Protein AF-A0A1H2UMU9-F1 (afdb_monomer)

Sequence (58 aa):
MSFRDLVHEKIIPFMQENNLTDGTFKTSVGDSAVVKRDKHGFYNVKITTKEDVRLDSV

Solvent-accessible surface area (backbone atoms only — not comparable to full-atom values): 3540 Å² total; per-residue (Å²): 134,56,74,68,54,48,42,64,73,47,47,50,54,53,30,60,77,67,69,51,50,66,50,78,49,72,50,96,84,57,34,35,36,42,37,36,46,49,98,84,70,50,74,48,76,48,76,45,45,54,70,59,62,60,66,77,74,118

Radius of gy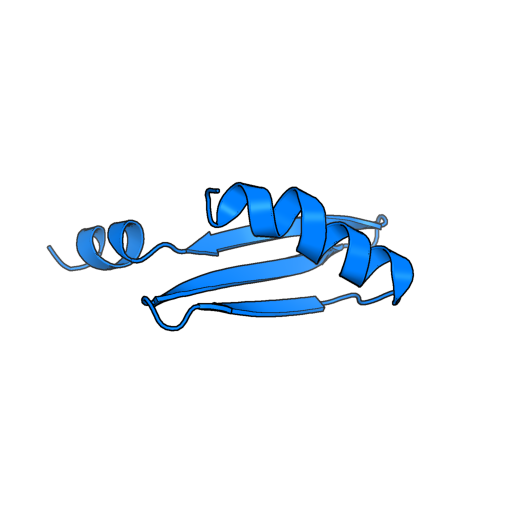ration: 12.43 Å; Cα contacts (8 Å, |Δi|>4): 65; chains: 1; bounding box: 40×21×30 Å

Nearest PDB structures (foldseek):
  1gut-assembly1_C  TM=5.482E-01  e=3.500E-01  Clostridium pasteurianum
  6jwp-assembly2_G  TM=5.739E-01  e=7.965E-01  Saccharomyces cerevisiae S288C
  4ui0-assembly1_A  TM=3.172E-01  e=1.164E+00  Homo sapiens
  7zjf-assembly1_A  TM=2.888E-01  e=1.597E+00  Homo sapiens
  5f3h-assembly1_I  TM=2.735E-01  e=1.408E+00  Homo sapiens

Secondary structure (DSSP, 8-state):
--HHHHIIIIIHHHHHHTT-SEEEEE-TTS-EEEEEE-TTS-EEEEEE-HHHHHHTT-

Mean predicted aligned error: 5.6 Å

pLDDT: mean 84.82, std 11.84, range [46.31, 94.19]

Structure (mmCIF, N/CA/C/O backbone):
data_AF-A0A1H2UMU9-F1
#
_entry.id   AF-A0A1H2UMU9-F1
#
loop_
_atom_site.group_PDB
_atom_site.id
_atom_site.type_symbol
_atom_site.label_atom_id
_atom_site.label_alt_id
_atom_site.label_comp_id
_atom_site.label_asym_id
_atom_site.label_entity_id
_atom_site.label_seq_id
_atom_site.pdbx_PDB_ins_code
_atom_site.Cartn_x
_atom_site.Cartn_y
_atom_site.Cartn_z
_atom_site.occupancy
_atom_site.B_iso_or_equiv
_atom_site.auth_seq_id
_atom_site.auth_comp_id
_atom_site.auth_asym_id
_atom_site.auth_atom_id
_atom_site.pdbx_PDB_model_num
ATOM 1 N N . MET A 1 1 ? -5.920 13.451 8.362 1.00 65.94 1 MET A N 1
ATOM 2 C CA . MET A 1 1 ? -5.286 12.754 7.225 1.00 65.94 1 MET A CA 1
ATOM 3 C C . MET A 1 1 ? -6.069 11.476 6.975 1.00 65.94 1 MET A C 1
ATOM 5 O O . MET A 1 1 ? -6.326 10.774 7.948 1.00 65.94 1 MET A O 1
ATOM 9 N N . SER A 1 2 ? -6.523 11.221 5.744 1.00 83.25 2 SER A N 1
ATOM 10 C CA . SER A 1 2 ? -7.254 9.988 5.413 1.00 83.25 2 SER A CA 1
ATOM 11 C C . SER A 1 2 ? -6.291 8.802 5.313 1.00 83.25 2 SER A C 1
ATOM 13 O O . SER A 1 2 ? -5.122 8.970 4.962 1.00 83.25 2 SER A O 1
ATOM 15 N N . PHE A 1 3 ? -6.776 7.586 5.587 1.00 84.19 3 PHE A N 1
ATOM 16 C CA . PHE A 1 3 ? -5.997 6.363 5.371 1.00 84.19 3 PHE A CA 1
ATOM 17 C C . PHE A 1 3 ? -5.548 6.228 3.906 1.00 84.19 3 PHE A C 1
ATOM 19 O O . PHE A 1 3 ? -4.437 5.782 3.632 1.00 84.19 3 PHE A O 1
ATOM 26 N N . ARG A 1 4 ? -6.370 6.702 2.963 1.00 85.25 4 ARG A N 1
ATOM 27 C CA . ARG A 1 4 ? -6.028 6.726 1.537 1.00 85.25 4 ARG A CA 1
ATOM 28 C C . ARG A 1 4 ? -4.840 7.638 1.236 1.00 85.25 4 ARG A C 1
ATOM 30 O O . ARG A 1 4 ? -3.945 7.227 0.500 1.00 85.25 4 ARG A O 1
ATOM 37 N N . ASP A 1 5 ? -4.803 8.819 1.851 1.00 89.31 5 ASP A N 1
ATOM 38 C CA . ASP A 1 5 ? -3.690 9.765 1.697 1.00 89.31 5 ASP A CA 1
ATOM 39 C C . ASP A 1 5 ? -2.407 9.165 2.271 1.00 89.31 5 ASP A C 1
ATOM 41 O O . ASP A 1 5 ? -1.361 9.205 1.636 1.00 89.31 5 ASP A O 1
ATOM 45 N N . LEU A 1 6 ? -2.491 8.508 3.433 1.00 89.06 6 LEU A N 1
ATOM 46 C CA . LEU A 1 6 ? -1.346 7.827 4.039 1.00 89.06 6 LEU A CA 1
ATOM 47 C C . LEU A 1 6 ? -0.778 6.735 3.120 1.00 89.06 6 LEU A C 1
ATOM 49 O O . LEU A 1 6 ? 0.441 6.620 2.975 1.00 89.06 6 LEU A O 1
ATOM 53 N N . VAL A 1 7 ? -1.642 5.962 2.457 1.00 89.62 7 VAL A N 1
ATOM 54 C CA . VAL A 1 7 ? -1.193 4.943 1.502 1.00 89.62 7 VAL A CA 1
ATOM 55 C C . VAL A 1 7 ? -0.487 5.584 0.303 1.00 89.62 7 VAL A C 1
ATOM 57 O O . VAL A 1 7 ? 0.596 5.150 -0.082 1.00 89.62 7 VAL A O 1
ATOM 60 N N . HIS A 1 8 ? -1.052 6.643 -0.267 1.00 88.88 8 HIS A N 1
ATOM 61 C CA . HIS A 1 8 ? -0.497 7.259 -1.471 1.00 88.88 8 HIS A CA 1
ATOM 62 C C . HIS A 1 8 ? 0.762 8.099 -1.201 1.00 88.88 8 HIS A C 1
ATOM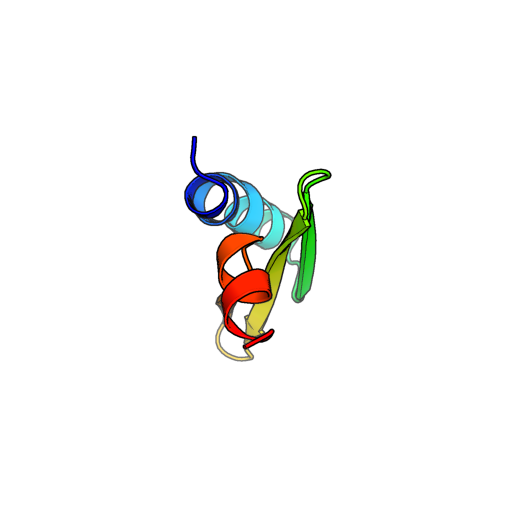 64 O O . HIS A 1 8 ? 1.695 8.060 -1.996 1.00 88.88 8 HIS A O 1
ATOM 70 N N . GLU A 1 9 ? 0.817 8.823 -0.084 1.00 92.69 9 GLU A N 1
ATOM 71 C CA . GLU A 1 9 ? 1.899 9.769 0.223 1.00 92.69 9 GLU A CA 1
ATOM 72 C C . GLU A 1 9 ? 3.053 9.160 1.021 1.00 92.69 9 GLU A C 1
ATOM 74 O O . GLU A 1 9 ? 4.155 9.707 1.021 1.00 92.69 9 GLU A O 1
ATOM 79 N N . LYS A 1 10 ? 2.817 8.061 1.748 1.00 90.88 10 LYS A N 1
ATOM 80 C CA . LYS A 1 10 ? 3.841 7.429 2.596 1.00 90.88 10 LYS A CA 1
ATOM 81 C C . LYS A 1 10 ? 4.127 5.995 2.189 1.00 90.88 10 LYS A C 1
ATOM 83 O O . LYS A 1 10 ? 5.290 5.643 2.025 1.00 90.88 10 LYS A O 1
ATOM 88 N N . ILE A 1 11 ? 3.091 5.176 2.003 1.00 91.31 11 ILE A N 1
ATOM 89 C CA . ILE A 1 11 ? 3.274 3.742 1.747 1.00 91.31 11 ILE A CA 1
ATOM 90 C C . ILE A 1 11 ? 3.845 3.477 0.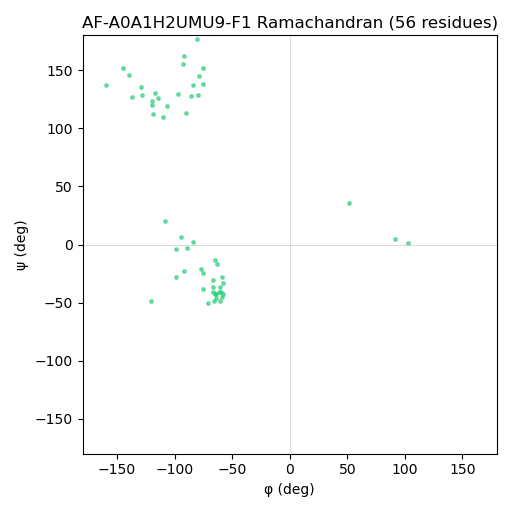350 1.00 91.31 11 ILE A C 1
ATOM 92 O O . ILE A 1 11 ? 4.831 2.754 0.239 1.00 91.31 11 ILE A O 1
ATOM 96 N N . ILE A 1 12 ? 3.258 4.047 -0.709 1.00 90.50 12 ILE A N 1
ATOM 97 C CA . ILE A 1 12 ? 3.750 3.827 -2.081 1.00 90.50 12 ILE A CA 1
ATOM 98 C C . ILE A 1 12 ? 5.205 4.308 -2.229 1.00 90.50 12 ILE A C 1
ATOM 100 O O . ILE A 1 12 ? 6.018 3.505 -2.692 1.00 90.50 12 ILE A O 1
ATOM 104 N N . PRO A 1 13 ? 5.585 5.528 -1.788 1.00 93.12 13 PRO A N 1
ATOM 105 C CA . PRO A 1 13 ? 6.979 5.968 -1.836 1.00 93.12 13 PRO A CA 1
ATOM 106 C C . PRO A 1 13 ? 7.917 5.051 -1.051 1.00 93.12 13 PRO A C 1
ATOM 108 O O . PRO A 1 13 ? 8.935 4.626 -1.587 1.00 93.12 13 PRO A O 1
ATOM 111 N N . PHE A 1 14 ? 7.537 4.645 0.165 1.00 92.31 14 PHE A N 1
ATOM 112 C CA . PHE A 1 14 ? 8.324 3.698 0.959 1.00 92.31 14 PHE A CA 1
ATOM 113 C C . PHE A 1 14 ? 8.549 2.370 0.219 1.00 92.31 14 PHE A C 1
ATOM 115 O O . PHE A 1 14 ? 9.657 1.831 0.215 1.00 92.31 14 PHE A O 1
ATOM 122 N N . MET A 1 15 ? 7.516 1.837 -0.438 1.00 92.19 15 MET A N 1
ATOM 123 C CA . MET A 1 15 ? 7.637 0.615 -1.236 1.00 92.19 15 MET A CA 1
ATOM 124 C C . MET A 1 15 ? 8.526 0.806 -2.465 1.00 92.19 15 MET A C 1
ATOM 126 O O . MET A 1 15 ? 9.267 -0.110 -2.813 1.00 92.19 15 MET A O 1
ATOM 130 N N . GLN A 1 16 ? 8.473 1.971 -3.109 1.00 91.00 16 GLN A N 1
ATOM 131 C CA . GLN A 1 16 ? 9.331 2.304 -4.245 1.00 91.00 16 GLN A CA 1
ATOM 132 C C . GLN A 1 16 ? 10.802 2.404 -3.826 1.00 91.00 16 GLN A C 1
ATOM 134 O O . GLN A 1 16 ? 11.649 1.766 -4.450 1.00 91.00 16 GLN A O 1
ATOM 139 N N . GLU A 1 17 ? 11.098 3.130 -2.744 1.00 94.12 17 GLU A N 1
ATOM 140 C CA . GLU A 1 17 ? 12.454 3.309 -2.202 1.00 94.12 17 GLU A CA 1
ATOM 141 C C . GLU A 1 17 ? 13.095 1.980 -1.788 1.00 94.12 17 GLU A C 1
ATOM 143 O O . GLU A 1 17 ? 14.287 1.767 -2.001 1.00 94.12 17 GLU A O 1
ATOM 148 N N . ASN A 1 18 ? 12.296 1.056 -1.249 1.00 93.69 18 ASN A N 1
ATOM 149 C CA . ASN A 1 18 ? 12.758 -0.260 -0.806 1.00 93.69 18 ASN A CA 1
ATOM 150 C C . ASN A 1 18 ? 12.592 -1.358 -1.873 1.00 93.69 18 ASN A C 1
ATOM 152 O O . ASN A 1 18 ? 12.823 -2.532 -1.588 1.00 93.69 18 ASN A O 1
ATOM 156 N N . ASN A 1 19 ? 12.184 -0.999 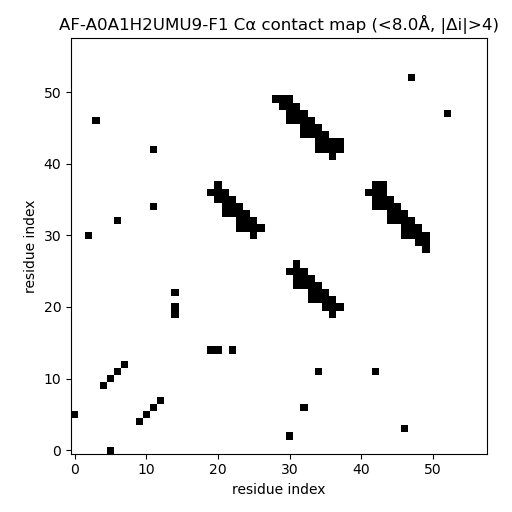-3.098 1.00 89.50 19 ASN A N 1
ATOM 157 C CA . ASN A 1 19 ? 11.930 -1.922 -4.210 1.00 89.50 19 ASN A CA 1
ATOM 158 C C . ASN A 1 19 ? 10.991 -3.095 -3.846 1.00 89.50 19 ASN A C 1
ATOM 160 O O . ASN A 1 19 ? 11.145 -4.220 -4.328 1.00 89.50 19 ASN A O 1
ATOM 164 N N . LEU A 1 20 ? 10.004 -2.828 -2.990 1.00 91.19 20 LEU A N 1
ATOM 165 C CA . LEU A 1 20 ? 9.015 -3.807 -2.559 1.00 91.19 20 LEU A CA 1
ATOM 166 C C . LEU A 1 20 ? 7.991 -4.048 -3.668 1.00 91.19 20 LEU A C 1
ATOM 168 O O . LEU A 1 20 ? 7.520 -3.117 -4.333 1.00 91.19 20 LEU A O 1
ATOM 172 N N . THR A 1 21 ? 7.638 -5.319 -3.845 1.00 92.06 21 THR A N 1
ATOM 173 C CA . THR A 1 21 ? 6.674 -5.756 -4.864 1.00 92.06 21 THR A CA 1
ATOM 174 C C . THR A 1 21 ? 5.281 -5.965 -4.292 1.00 92.06 21 THR A C 1
ATOM 176 O O . THR A 1 21 ? 4.301 -5.747 -4.994 1.00 92.06 21 THR A O 1
ATOM 179 N N . ASP A 1 22 ? 5.161 -6.293 -3.014 1.00 93.75 22 ASP A N 1
ATOM 180 C CA . ASP A 1 22 ? 3.887 -6.437 -2.330 1.00 93.75 22 ASP A CA 1
ATOM 181 C C . ASP A 1 22 ? 3.983 -5.957 -0.880 1.00 93.75 22 ASP A C 1
ATOM 183 O O . ASP A 1 22 ? 5.053 -5.931 -0.271 1.00 93.75 22 ASP A O 1
ATOM 187 N N . GLY A 1 23 ? 2.855 -5.494 -0.352 1.00 91.62 23 GLY A N 1
ATOM 188 C CA . GLY A 1 23 ? 2.753 -4.982 1.003 1.00 91.62 23 GLY A CA 1
ATOM 189 C C . GLY A 1 23 ? 1.309 -4.998 1.475 1.00 91.62 23 GLY A C 1
ATOM 190 O O . GLY A 1 23 ? 0.389 -4.648 0.734 1.00 91.62 23 GLY A O 1
ATOM 191 N N . THR A 1 24 ? 1.101 -5.419 2.719 1.00 92.25 24 THR A N 1
ATOM 192 C CA . THR A 1 24 ? -0.205 -5.344 3.379 1.00 92.25 24 THR A CA 1
ATOM 193 C C . THR A 1 24 ? -0.083 -4.472 4.614 1.00 92.25 24 THR A C 1
ATOM 195 O O . THR A 1 24 ? 0.714 -4.755 5.504 1.00 92.25 24 THR A O 1
ATOM 198 N N . PHE A 1 25 ? -0.907 -3.434 4.678 1.00 89.69 25 PHE A N 1
ATOM 199 C CA . PHE A 1 25 ? -0.934 -2.467 5.765 1.00 89.69 25 PHE A CA 1
ATOM 200 C C . PHE A 1 25 ? -2.292 -2.541 6.436 1.00 89.69 25 PHE A C 1
ATOM 202 O O . PHE A 1 25 ? -3.319 -2.530 5.763 1.00 89.69 25 PHE A O 1
ATOM 209 N N . LYS A 1 26 ? -2.306 -2.645 7.762 1.00 89.62 26 LYS A N 1
ATOM 210 C CA . LYS A 1 26 ? -3.534 -2.677 8.555 1.00 89.62 26 LYS A CA 1
ATOM 211 C C . LYS A 1 26 ? -3.425 -1.654 9.666 1.00 89.62 26 LYS A C 1
ATOM 213 O O . LYS A 1 26 ? -2.388 -1.565 10.321 1.00 89.62 26 LYS A O 1
ATOM 218 N N . THR A 1 27 ? -4.485 -0.893 9.874 1.00 86.00 27 THR A N 1
ATOM 219 C CA . THR A 1 27 ? -4.601 0.013 11.013 1.00 86.00 27 THR A CA 1
ATOM 220 C C . THR A 1 27 ? -5.295 -0.702 12.165 1.00 86.00 27 THR A C 1
ATOM 222 O O . THR A 1 27 ? -6.089 -1.625 11.966 1.00 86.00 27 THR A O 1
ATOM 225 N N . SER A 1 28 ? -5.046 -0.249 13.393 1.00 81.62 28 SER A N 1
ATOM 226 C CA . SER A 1 28 ? -5.712 -0.792 14.587 1.00 81.62 28 SER A CA 1
ATOM 227 C C . SER A 1 28 ? -7.231 -0.580 14.588 1.00 81.62 28 SER A C 1
ATOM 229 O O . SER A 1 28 ? -7.938 -1.233 15.348 1.00 81.62 28 SER A O 1
ATOM 231 N N . VAL A 1 29 ? -7.743 0.327 13.750 1.00 82.38 29 VAL A N 1
ATOM 232 C CA . VAL A 1 29 ? -9.175 0.651 13.652 1.00 82.38 29 VAL A CA 1
ATOM 233 C C . VAL A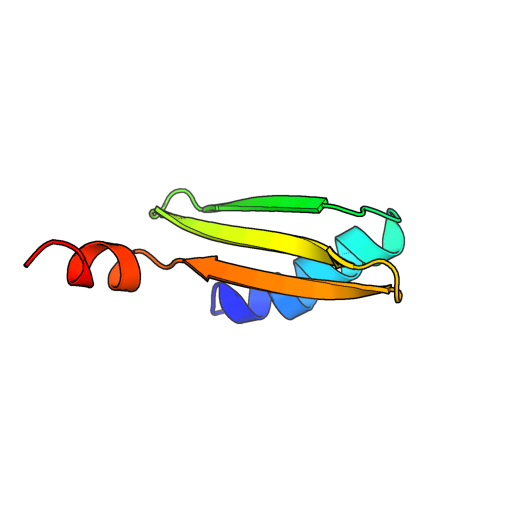 1 29 ? -9.934 -0.229 12.651 1.00 82.38 29 VAL A C 1
ATOM 235 O O . VAL A 1 29 ? -11.160 -0.140 12.582 1.00 82.38 29 VAL A O 1
ATOM 238 N N . GLY A 1 30 ? -9.236 -1.125 11.944 1.00 82.69 30 GLY A N 1
ATOM 239 C CA . GLY A 1 30 ? -9.829 -2.111 11.037 1.00 82.69 30 GLY A CA 1
ATOM 240 C C . GLY A 1 30 ? -9.708 -1.777 9.551 1.00 82.69 30 GLY A C 1
ATOM 241 O O . GLY A 1 30 ? -10.162 -2.571 8.731 1.00 82.69 30 GLY A O 1
ATOM 242 N N . ASP A 1 31 ? -9.075 -0.659 9.192 1.00 88.94 31 ASP A N 1
ATOM 243 C CA . ASP A 1 31 ? -8.792 -0.354 7.791 1.00 88.94 31 ASP A CA 1
ATOM 244 C C . ASP A 1 31 ? -7.584 -1.156 7.319 1.00 88.94 31 ASP A C 1
ATOM 246 O O . ASP A 1 31 ? -6.629 -1.406 8.062 1.00 88.94 31 ASP A O 1
ATOM 250 N N . SER A 1 32 ? -7.612 -1.562 6.059 1.00 91.31 32 SER A N 1
ATOM 251 C CA . SER A 1 32 ? -6.519 -2.303 5.453 1.00 91.31 32 SER A CA 1
ATOM 252 C C . SER A 1 32 ? -6.258 -1.847 4.030 1.00 91.31 32 SER A C 1
ATOM 254 O O . SER A 1 32 ? -7.168 -1.462 3.304 1.00 91.31 32 SER A O 1
ATOM 256 N N . ALA A 1 33 ? -4.994 -1.874 3.635 1.00 92.06 33 ALA A N 1
ATOM 257 C CA . ALA A 1 33 ? -4.558 -1.616 2.279 1.00 92.06 33 ALA A CA 1
ATOM 258 C C . ALA A 1 33 ? -3.662 -2.760 1.821 1.00 92.06 33 ALA A C 1
ATOM 260 O O . ALA A 1 33 ? -2.699 -3.125 2.496 1.00 92.06 33 ALA A O 1
ATOM 261 N N . VAL A 1 34 ? -3.977 -3.313 0.659 1.00 93.19 34 VAL A N 1
ATOM 262 C CA . VAL A 1 34 ? -3.128 -4.267 -0.048 1.00 93.19 34 VAL A CA 1
ATOM 263 C C . VAL A 1 34 ? -2.538 -3.539 -1.240 1.00 93.19 34 VAL A C 1
ATOM 265 O O . VAL A 1 34 ? -3.270 -3.073 -2.112 1.00 93.19 34 VAL A O 1
ATOM 268 N N . VAL A 1 35 ? -1.216 -3.442 -1.268 1.00 93.44 35 VAL A N 1
ATOM 269 C CA . VAL A 1 35 ? -0.461 -2.781 -2.325 1.00 93.44 35 VAL A CA 1
ATOM 270 C C . VAL A 1 35 ? 0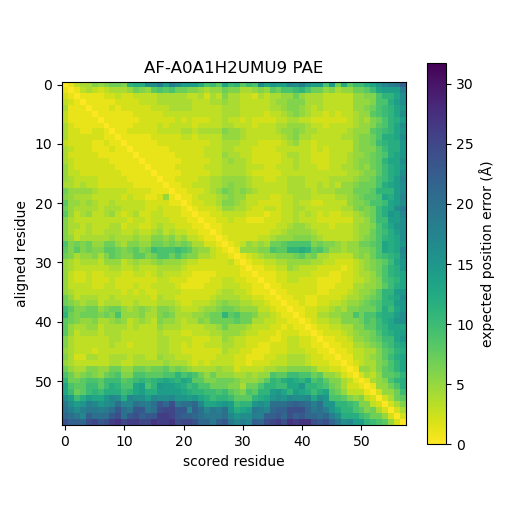.358 -3.837 -3.056 1.00 93.44 35 VAL A C 1
ATOM 272 O O . VAL A 1 35 ? 1.085 -4.605 -2.428 1.00 9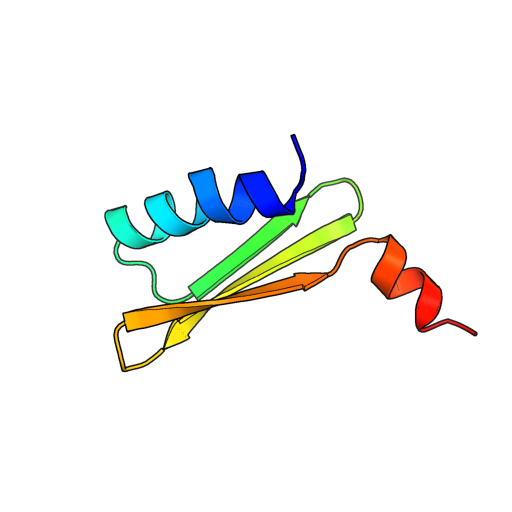3.44 35 VAL A O 1
ATOM 275 N N . LYS A 1 36 ? 0.224 -3.910 -4.381 1.00 94.19 36 LYS A N 1
ATOM 276 C CA . LYS A 1 36 ? 0.939 -4.872 -5.230 1.00 94.19 36 LYS A CA 1
ATOM 277 C C . LYS A 1 36 ? 1.462 -4.199 -6.488 1.00 94.19 36 LYS A C 1
ATOM 279 O O . LYS A 1 36 ? 0.690 -3.603 -7.234 1.00 94.19 36 LYS A O 1
ATOM 284 N N . ARG A 1 37 ? 2.755 -4.342 -6.748 1.00 93.88 37 ARG A N 1
ATOM 285 C CA . ARG A 1 37 ? 3.398 -3.933 -7.989 1.00 93.88 37 ARG A CA 1
ATOM 286 C C . ARG A 1 37 ? 3.139 -4.979 -9.062 1.00 93.88 37 ARG A C 1
ATOM 28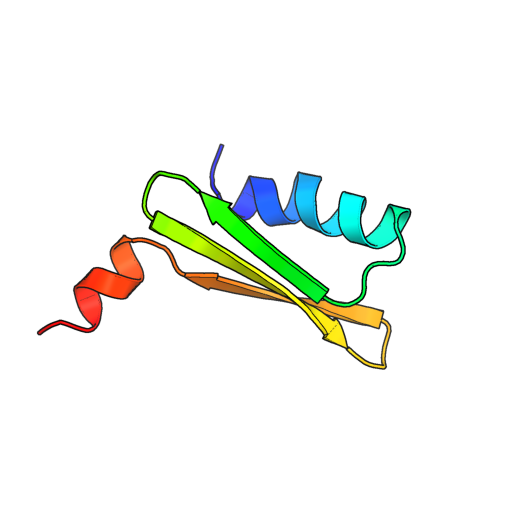8 O O . ARG A 1 37 ? 3.359 -6.170 -8.845 1.00 93.88 37 ARG A O 1
ATOM 295 N N . ASP A 1 38 ? 2.668 -4.540 -10.217 1.00 90.19 38 ASP A N 1
ATOM 296 C CA . ASP A 1 38 ? 2.533 -5.407 -11.376 1.00 90.19 38 ASP A CA 1
ATOM 297 C C . ASP A 1 38 ? 3.869 -5.584 -12.121 1.00 90.19 38 ASP A C 1
ATOM 299 O O . ASP A 1 38 ? 4.898 -4.982 -11.799 1.00 90.19 38 ASP A O 1
ATOM 303 N N . LYS A 1 39 ? 3.849 -6.426 -13.158 1.00 89.50 39 LYS A N 1
ATOM 304 C CA . LYS A 1 39 ? 5.008 -6.687 -14.026 1.00 89.50 39 LYS A CA 1
ATOM 305 C C . LYS A 1 39 ? 5.469 -5.470 -14.844 1.00 89.50 39 LYS A C 1
ATOM 307 O O . LYS A 1 39 ? 6.543 -5.519 -15.433 1.00 89.50 39 LYS A O 1
ATOM 312 N N . HIS A 1 40 ? 4.653 -4.422 -14.918 1.00 89.56 40 HIS A N 1
ATOM 313 C CA . HIS A 1 40 ? 4.928 -3.186 -15.646 1.00 89.56 40 HIS A CA 1
ATOM 314 C C . HIS A 1 40 ? 5.449 -2.069 -14.724 1.00 89.56 40 HIS A C 1
ATOM 316 O O . HIS A 1 40 ? 5.826 -1.009 -15.213 1.00 89.56 40 HIS A O 1
ATOM 322 N N . GLY A 1 41 ? 5.514 -2.308 -13.409 1.00 84.56 41 GLY A N 1
ATOM 323 C CA . GLY A 1 41 ? 5.990 -1.342 -12.420 1.00 84.56 41 GLY A CA 1
ATOM 324 C C . GLY A 1 41 ? 4.897 -0.455 -11.820 1.00 84.56 41 GLY A C 1
ATOM 325 O O . GLY A 1 41 ? 5.219 0.413 -11.009 1.00 84.56 41 GLY A O 1
ATOM 326 N N . PHE A 1 42 ? 3.620 -0.672 -12.153 1.00 88.44 42 PHE A N 1
ATOM 327 C CA . PHE A 1 42 ? 2.509 0.066 -11.553 1.00 88.44 42 PHE A CA 1
ATOM 328 C C . PHE A 1 42 ? 2.083 -0.566 -10.230 1.00 88.44 42 PHE A C 1
ATOM 330 O O . PHE A 1 42 ? 1.962 -1.786 -10.107 1.00 88.44 42 PHE A O 1
ATOM 337 N N . TYR A 1 43 ? 1.821 0.277 -9.232 1.00 89.38 43 TYR A N 1
ATOM 338 C CA . TYR A 1 43 ? 1.313 -0.149 -7.932 1.00 89.38 43 TYR A CA 1
ATOM 339 C C . TYR A 1 43 ? -0.216 -0.154 -7.935 1.00 89.38 43 TYR A C 1
ATOM 341 O O . TYR A 1 43 ? -0.861 0.889 -8.006 1.00 89.38 43 TYR A O 1
ATOM 349 N N . ASN A 1 44 ? -0.794 -1.345 -7.822 1.00 91.56 44 ASN A N 1
ATOM 350 C CA . ASN A 1 44 ? -2.214 -1.545 -7.587 1.00 91.56 44 ASN A CA 1
ATOM 351 C C . ASN A 1 44 ? -2.494 -1.484 -6.089 1.00 91.56 44 ASN A C 1
ATOM 353 O O . ASN A 1 44 ? -1.869 -2.201 -5.305 1.00 91.56 44 ASN A O 1
ATOM 357 N N . VAL A 1 45 ? -3.454 -0.651 -5.703 1.00 90.75 45 VAL A N 1
ATOM 358 C CA . VAL A 1 45 ? -3.814 -0.410 -4.307 1.00 90.75 45 VAL A CA 1
ATOM 359 C C . VAL A 1 45 ? -5.272 -0.796 -4.099 1.00 90.75 45 VAL A C 1
ATOM 361 O O . VAL A 1 45 ? -6.167 -0.222 -4.715 1.00 90.75 45 VAL A O 1
ATOM 364 N N . LYS A 1 46 ? -5.520 -1.753 -3.205 1.00 91.38 46 LYS A N 1
ATOM 365 C CA . LYS A 1 46 ? -6.860 -2.106 -2.733 1.00 91.38 46 LYS A CA 1
ATOM 366 C C . LYS A 1 46 ? -6.998 -1.660 -1.286 1.00 91.38 46 LYS A C 1
ATOM 368 O O . LYS A 1 46 ? -6.364 -2.246 -0.413 1.00 91.38 46 LYS A O 1
ATOM 373 N N . ILE A 1 47 ? -7.809 -0.635 -1.048 1.00 89.75 47 ILE A N 1
ATOM 374 C CA . ILE A 1 47 ? -8.152 -0.166 0.296 1.00 89.75 47 ILE A CA 1
ATOM 375 C C . ILE A 1 47 ? -9.491 -0.785 0.672 1.00 89.75 47 ILE A C 1
ATOM 377 O O . ILE A 1 47 ? -10.442 -0.708 -0.098 1.00 89.75 47 ILE A O 1
ATOM 381 N N . THR A 1 48 ? -9.542 -1.389 1.849 1.00 88.75 48 THR A N 1
ATOM 382 C CA . THR A 1 48 ? -10.761 -1.865 2.490 1.00 88.75 48 THR A CA 1
ATOM 383 C C . THR A 1 48 ? -10.892 -1.101 3.792 1.00 88.75 48 THR A C 1
ATOM 385 O O . THR A 1 48 ? -10.064 -1.272 4.692 1.00 88.75 48 THR A O 1
ATOM 388 N N . THR A 1 49 ? -11.902 -0.246 3.891 1.00 84.62 49 THR A N 1
ATOM 389 C CA . THR A 1 49 ? -12.200 0.479 5.127 1.00 84.62 49 THR A CA 1
ATOM 390 C C . THR A 1 49 ? -13.204 -0.296 5.973 1.00 84.62 49 THR A C 1
ATOM 392 O O . THR A 1 49 ? -13.912 -1.182 5.488 1.00 84.62 49 THR A O 1
ATOM 395 N N . LYS A 1 50 ? -13.303 0.039 7.258 1.00 75.06 50 LYS A N 1
ATOM 396 C CA . LYS A 1 50 ? -14.333 -0.536 8.137 1.00 75.06 50 LYS A CA 1
ATOM 397 C C . LYS A 1 50 ? -15.765 -0.274 7.641 1.00 75.06 50 LYS A C 1
ATOM 399 O O . LYS A 1 50 ? -16.663 -1.061 7.946 1.00 75.06 50 LYS A O 1
ATOM 404 N N . GLU A 1 51 ? -15.986 0.822 6.915 1.00 71.38 51 GLU A N 1
ATOM 405 C CA . GLU A 1 51 ? -17.283 1.139 6.305 1.00 71.38 51 GLU A CA 1
ATOM 406 C C . GLU A 1 51 ? -17.634 0.139 5.197 1.00 71.38 51 GLU A C 1
ATOM 408 O O . GLU A 1 51 ? -18.758 -0.360 5.184 1.00 71.38 51 GLU A O 1
ATOM 413 N N . ASP A 1 52 ? -16.660 -0.258 4.367 1.00 66.69 52 ASP A N 1
ATOM 414 C 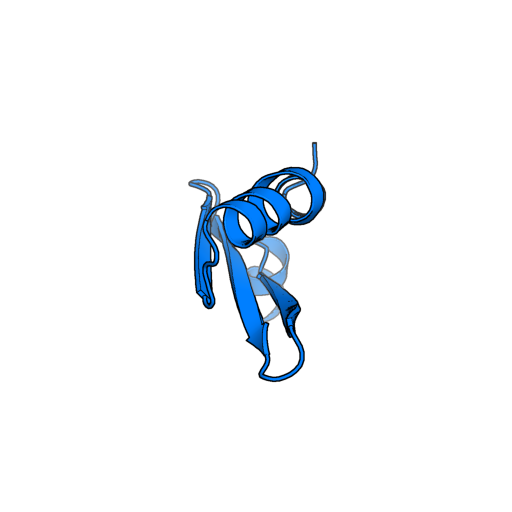CA . ASP A 1 52 ? -16.848 -1.278 3.323 1.00 66.69 52 ASP A CA 1
ATOM 415 C C . ASP A 1 52 ? -17.254 -2.639 3.914 1.00 66.69 52 ASP A C 1
ATOM 417 O O . ASP A 1 52 ? -18.150 -3.305 3.405 1.00 66.69 52 ASP A O 1
ATOM 421 N N . VAL A 1 53 ? -16.643 -3.046 5.034 1.00 63.53 53 VAL A N 1
ATOM 422 C CA . VAL A 1 53 ? -16.931 -4.343 5.684 1.00 63.53 53 VAL A CA 1
ATOM 423 C C . VAL A 1 53 ? -18.352 -4.400 6.258 1.00 63.53 53 VAL A C 1
ATOM 425 O O . VAL A 1 53 ? -18.957 -5.468 6.314 1.00 63.53 53 VAL A O 1
ATOM 428 N N . ARG A 1 54 ? -18.906 -3.261 6.689 1.00 59.88 54 ARG A N 1
ATOM 429 C CA . ARG A 1 54 ? -20.263 -3.198 7.256 1.00 59.88 54 ARG A CA 1
ATOM 430 C C . ARG A 1 54 ? -21.368 -3.295 6.205 1.00 59.88 54 ARG A C 1
ATOM 432 O O . ARG A 1 54 ? -22.468 -3.707 6.555 1.00 59.88 54 ARG A O 1
ATOM 439 N N . LEU A 1 55 ? -21.085 -2.935 4.955 1.00 57.22 55 LEU A N 1
ATOM 440 C CA . LEU A 1 55 ? -22.039 -3.017 3.843 1.00 57.22 55 LEU A CA 1
ATOM 441 C C . LEU A 1 55 ? -22.215 -4.445 3.303 1.00 57.22 55 LEU A C 1
ATOM 443 O O . LEU A 1 55 ? -23.260 -4.739 2.738 1.00 57.22 55 LEU A O 1
ATOM 447 N N . ASP A 1 56 ? -21.252 -5.338 3.538 1.00 52.38 56 ASP A N 1
ATOM 448 C CA . ASP A 1 56 ? -21.303 -6.748 3.107 1.00 52.38 56 ASP A CA 1
ATOM 449 C C . ASP A 1 56 ? -22.072 -7.661 4.094 1.00 52.38 56 ASP A C 1
ATOM 451 O O . ASP A 1 56 ? -22.129 -8.874 3.925 1.00 52.38 56 ASP A O 1
ATOM 455 N N . SER A 1 57 ? -22.632 -7.093 5.171 1.00 51.69 57 SER A N 1
ATOM 456 C CA . SER A 1 57 ? -23.305 -7.836 6.254 1.00 51.69 57 SER A CA 1
ATOM 457 C C . SER A 1 57 ? -24.835 -7.675 6.287 1.00 51.69 57 SER A C 1
ATOM 459 O O . SER A 1 57 ? -25.428 -7.899 7.344 1.00 51.69 57 SER A O 1
ATOM 461 N N . VAL A 1 58 ? -25.475 -7.269 5.181 1.00 46.31 58 VAL A N 1
ATOM 462 C CA . VAL A 1 58 ? -26.943 -7.103 5.085 1.00 46.31 58 VAL A CA 1
ATOM 463 C C . VAL A 1 58 ? -27.534 -8.012 4.019 1.00 46.31 58 VAL A C 1
ATOM 465 O O . VAL A 1 58 ? -27.021 -7.986 2.881 1.00 46.31 58 VAL A O 1
#

Foldseek 3Di:
DDPVCCCVVPVVVVCVVVVNAWDWDADPQGKIWTWGQDPVRDIDIDIDDPVNVVVVPD